Protein AF-A0A9P0B9C0-F1 (afdb_monomer_lite)

InterPro domains:
  IPR007741 Ribosomal protein/NADH dehydrogenase domain [PF05047] (5-54)
  IPR007741 Ribosomal protein/NADH dehydrogenase domain [SM00916] (2-69)
  IPR036249 Thioredoxin-like superfamily [SSF52833] (4-68)
  IPR040049 Ribosomal subunit protein mS25/mL61, mitochondrial [PTHR13274] (5-126)

Radius of gyration: 30.48 Å; chains: 1; bounding box: 57×28×94 Å

Organism: Brassicogethes aeneus (NCBI:txid1431903)

pLDDT: mean 90.28, std 8.83, range [48.0, 96.69]

Secondary structure (DSSP, 8-state):
-HHHHHHHHHTHHHHHHH-TTS------SSSSS-EEEEE-TTS-EEEEE-TT--HHHHHHHHHHHTSPPHHHHHHHHHHHHTTS-TT-BSTTSSBSSGGGSTTSPPPTTTSPPPGGGSHHHHT-----

Structure (mmCIF, N/CA/C/O backbone):
data_AF-A0A9P0B9C0-F1
#
_entry.id   AF-A0A9P0B9C0-F1
#
loop_
_atom_site.group_PDB
_atom_site.id
_atom_site.type_symbol
_atom_site.label_atom_id
_atom_site.label_alt_id
_atom_site.label_comp_id
_atom_site.label_asym_id
_atom_site.label_entity_id
_atom_site.label_seq_id
_atom_site.pdbx_PDB_ins_code
_atom_site.Cartn_x
_atom_site.Cartn_y
_atom_site.Cartn_z
_atom_site.occupancy
_atom_site.B_iso_or_equiv
_atom_site.auth_seq_id
_atom_site.auth_comp_id
_atom_site.auth_asym_id
_atom_site.auth_atom_id
_atom_site.pdbx_PDB_model_num
ATOM 1 N N . MET A 1 1 ? -15.638 4.730 27.071 1.00 54.91 1 MET A N 1
ATOM 2 C CA . MET A 1 1 ? -16.350 5.467 25.990 1.00 54.91 1 MET A CA 1
ATOM 3 C C . MET A 1 1 ? -15.554 6.622 25.348 1.00 54.91 1 MET A C 1
ATOM 5 O O . MET A 1 1 ? -15.725 6.836 24.154 1.00 54.91 1 MET A O 1
ATOM 9 N N . ILE A 1 2 ? -14.691 7.359 26.072 1.00 64.00 2 ILE A N 1
ATOM 10 C CA . ILE A 1 2 ? -13.849 8.437 25.487 1.00 64.00 2 ILE A CA 1
ATOM 11 C C . ILE A 1 2 ? -12.815 7.866 24.496 1.00 64.00 2 ILE A C 1
ATOM 13 O O . ILE A 1 2 ? -12.713 8.336 23.368 1.00 64.00 2 ILE A O 1
ATOM 17 N N . TYR A 1 3 ? -12.156 6.767 24.869 1.00 75.75 3 TYR A N 1
ATOM 18 C CA . TYR A 1 3 ? -11.035 6.175 24.127 1.00 75.75 3 TYR A CA 1
ATOM 19 C C . TYR A 1 3 ? -11.356 5.750 22.682 1.00 75.75 3 TYR A C 1
ATOM 21 O O . TYR A 1 3 ? -10.532 5.917 21.785 1.00 75.75 3 TYR A O 1
ATOM 29 N N . PHE A 1 4 ? -12.576 5.267 22.410 1.00 87.00 4 PHE A N 1
ATOM 30 C CA . PHE A 1 4 ? -12.967 4.876 21.049 1.00 87.00 4 PHE A CA 1
ATOM 31 C C . PHE A 1 4 ? -13.162 6.083 20.122 1.00 87.00 4 PHE A C 1
ATOM 33 O O . PHE A 1 4 ? -12.879 6.003 18.928 1.00 87.00 4 PHE A O 1
ATOM 40 N N . ARG A 1 5 ? -13.610 7.229 20.657 1.00 90.19 5 ARG A N 1
ATOM 41 C CA . ARG A 1 5 ? -13.707 8.464 19.863 1.00 90.19 5 ARG A CA 1
ATOM 42 C C . ARG A 1 5 ? -12.326 8.926 19.420 1.00 90.19 5 ARG A C 1
ATOM 44 O O . ARG A 1 5 ? -12.173 9.323 18.268 1.00 90.19 5 ARG A O 1
ATOM 51 N N . ASP A 1 6 ? -11.335 8.796 20.298 1.00 92.88 6 ASP A N 1
ATOM 52 C CA . ASP A 1 6 ? -9.948 9.103 19.965 1.00 92.88 6 ASP A CA 1
ATOM 53 C C . ASP A 1 6 ? -9.410 8.142 18.903 1.00 92.88 6 ASP A C 1
ATOM 55 O O . ASP A 1 6 ? -8.772 8.584 17.951 1.00 92.88 6 ASP A O 1
ATOM 59 N N . PHE A 1 7 ? -9.714 6.844 18.998 1.00 94.38 7 PHE A N 1
ATOM 60 C CA . PHE A 1 7 ? -9.353 5.889 17.948 1.00 94.38 7 PHE A CA 1
ATOM 61 C C . PHE A 1 7 ? -9.930 6.292 16.583 1.00 94.38 7 PHE A C 1
ATOM 63 O O . PHE A 1 7 ? -9.197 6.362 15.594 1.00 94.38 7 PHE A O 1
ATOM 70 N N . VAL A 1 8 ? -11.227 6.616 16.532 1.00 94.44 8 VAL A N 1
ATOM 71 C CA . VAL A 1 8 ? -11.889 7.045 15.292 1.00 94.44 8 VAL A CA 1
ATOM 72 C C . VAL A 1 8 ? -11.271 8.335 14.749 1.00 94.44 8 VAL A C 1
ATOM 74 O O . VAL A 1 8 ? -11.074 8.454 13.545 1.00 94.44 8 VAL A O 1
ATOM 77 N N . PHE A 1 9 ? -10.941 9.294 15.611 1.00 94.38 9 PHE A N 1
ATOM 78 C CA . PHE A 1 9 ? -10.355 10.562 15.182 1.00 94.38 9 PHE A CA 1
ATOM 79 C C . PHE A 1 9 ? -8.918 10.402 14.660 1.00 94.38 9 PHE A C 1
ATOM 81 O O . PHE A 1 9 ? -8.576 10.960 13.619 1.00 94.38 9 PHE A O 1
ATOM 88 N N . TRP A 1 10 ? -8.081 9.627 15.355 1.00 95.06 10 TRP A N 1
ATOM 89 C CA . TRP A 1 10 ? -6.648 9.539 15.059 1.00 95.06 10 TRP A CA 1
ATOM 90 C C . TRP A 1 10 ? -6.287 8.455 14.038 1.00 95.06 10 TRP A C 1
ATOM 92 O O . TRP A 1 10 ? -5.445 8.697 13.171 1.00 95.06 10 TRP A O 1
ATOM 102 N N . TYR A 1 11 ? -6.891 7.266 14.123 1.00 95.75 11 TYR A N 1
ATOM 103 C CA . TYR A 1 11 ? -6.462 6.095 13.346 1.00 95.75 11 TYR A CA 1
ATOM 104 C C . TYR A 1 11 ? -7.367 5.770 12.158 1.00 95.75 11 TYR A C 1
ATOM 106 O O . TYR A 1 11 ? -6.861 5.324 11.128 1.00 95.75 11 TYR A O 1
ATOM 114 N N . LEU A 1 12 ? -8.676 6.029 12.240 1.00 94.94 12 LEU A N 1
ATOM 115 C CA . LEU A 1 12 ? -9.610 5.700 11.152 1.00 94.94 12 LEU A CA 1
ATOM 116 C C . LEU A 1 12 ? -9.225 6.331 9.797 1.00 94.94 12 LEU A C 1
ATOM 118 O O . LEU A 1 12 ? -9.262 5.610 8.799 1.00 94.94 12 LEU A O 1
ATOM 122 N N . PRO A 1 13 ? -8.780 7.608 9.717 1.00 96.19 13 PRO A N 1
ATOM 123 C CA . PRO A 1 13 ? -8.344 8.189 8.445 1.00 96.19 13 PRO A CA 1
ATOM 124 C C . PRO A 1 13 ? -7.113 7.487 7.859 1.00 96.19 13 PRO A C 1
ATOM 126 O O . PRO A 1 13 ? -7.026 7.293 6.649 1.00 96.19 13 PRO A O 1
ATOM 129 N N . GLN A 1 14 ? -6.174 7.068 8.713 1.00 95.94 14 GLN A N 1
ATOM 130 C CA . GLN A 1 14 ? -4.957 6.371 8.288 1.00 95.94 14 GLN A CA 1
ATOM 131 C C . GLN A 1 14 ? -5.282 4.982 7.730 1.00 95.94 14 GLN A C 1
ATOM 133 O O . GLN A 1 14 ? -4.716 4.579 6.714 1.00 95.94 14 GLN A O 1
ATOM 138 N N . ILE A 1 15 ? -6.215 4.274 8.375 1.00 95.62 15 ILE A N 1
ATOM 139 C CA . ILE A 1 15 ? -6.706 2.970 7.918 1.00 95.62 15 ILE A CA 1
ATOM 140 C C . ILE A 1 15 ? -7.405 3.132 6.562 1.00 95.62 15 ILE A C 1
ATOM 142 O O . ILE A 1 15 ? -7.047 2.453 5.605 1.00 95.62 15 ILE A O 1
ATOM 146 N N . GLN A 1 16 ? -8.329 4.090 6.430 1.00 96.12 16 GLN A N 1
ATOM 147 C CA . GLN A 1 16 ? -9.033 4.328 5.165 1.00 96.12 16 GLN A CA 1
ATOM 148 C C . GLN A 1 16 ? -8.076 4.701 4.021 1.00 96.12 16 GLN A C 1
ATOM 150 O O . GLN A 1 16 ? -8.264 4.250 2.893 1.00 96.12 16 GLN A O 1
ATOM 155 N N . TYR A 1 17 ? -7.041 5.498 4.306 1.00 96.69 17 TYR A N 1
ATOM 156 C CA . TYR A 1 17 ? -6.041 5.892 3.312 1.00 96.69 17 TYR A CA 1
ATOM 157 C C . TYR A 1 17 ? -5.222 4.698 2.806 1.00 96.69 17 TYR A C 1
ATOM 159 O O . TYR A 1 17 ? -4.992 4.568 1.604 1.00 96.69 17 TYR A O 1
ATOM 167 N N . LYS A 1 18 ? -4.798 3.807 3.710 1.00 94.50 18 LYS A N 1
ATOM 168 C CA . LYS A 1 18 ? -4.044 2.597 3.344 1.00 94.50 18 LYS A CA 1
ATOM 169 C C . LYS A 1 18 ? -4.918 1.533 2.676 1.00 94.50 18 LYS A C 1
ATOM 171 O O . LYS A 1 18 ? -4.392 0.689 1.954 1.00 94.50 18 LYS A O 1
ATOM 176 N N . ASN A 1 19 ? -6.232 1.579 2.890 1.00 95.44 19 ASN A N 1
ATOM 177 C CA . ASN A 1 19 ? -7.192 0.599 2.392 1.00 95.44 19 ASN A CA 1
ATOM 178 C C . ASN A 1 19 ? -8.306 1.273 1.564 1.00 95.44 19 ASN A C 1
ATOM 180 O O . ASN A 1 19 ? -9.472 1.228 1.954 1.00 95.44 19 ASN A O 1
ATOM 184 N N . PRO A 1 20 ? -7.986 1.874 0.400 1.00 95.81 20 PRO A N 1
ATOM 185 C CA . PRO A 1 20 ? -8.956 2.642 -0.387 1.00 95.81 20 PRO A CA 1
ATOM 186 C C . PRO A 1 20 ? -10.099 1.790 -0.958 1.00 95.81 20 PRO A C 1
ATOM 188 O O . PRO A 1 20 ? -11.161 2.316 -1.269 1.00 95.81 20 PRO A O 1
ATOM 191 N N . THR A 1 21 ? -9.894 0.480 -1.099 1.00 95.94 21 THR A N 1
ATOM 192 C CA . THR A 1 21 ? -10.900 -0.467 -1.600 1.00 95.94 21 THR A CA 1
ATOM 193 C C . THR A 1 21 ? -11.839 -0.987 -0.513 1.00 95.94 21 THR A C 1
ATOM 195 O O . THR A 1 21 ? -12.805 -1.674 -0.830 1.00 95.94 21 THR A O 1
ATOM 198 N N . VAL A 1 22 ? -11.571 -0.685 0.762 1.00 95.56 22 VAL A N 1
ATOM 199 C CA . VAL A 1 22 ? -12.383 -1.143 1.893 1.00 95.56 22 VAL A CA 1
ATOM 200 C C . VAL A 1 22 ? -13.352 -0.037 2.296 1.00 95.56 22 VAL A C 1
ATOM 202 O O . VAL A 1 22 ? -12.949 1.095 2.568 1.00 95.56 22 VAL A O 1
ATOM 205 N N . GLN A 1 23 ? -14.640 -0.371 2.364 1.00 96.00 23 GLN A N 1
ATOM 206 C CA . GLN A 1 23 ? -15.668 0.540 2.854 1.00 96.00 23 GLN A CA 1
ATOM 207 C C . GLN A 1 23 ? -15.708 0.525 4.386 1.00 96.00 23 GLN A C 1
ATOM 209 O O . GLN A 1 23 ? -15.942 -0.516 4.999 1.00 96.00 23 GLN A O 1
ATOM 214 N N . ILE A 1 24 ? -15.563 1.696 5.009 1.00 96.19 24 ILE A N 1
ATOM 215 C CA . ILE A 1 24 ? -15.705 1.868 6.458 1.00 96.19 24 ILE A CA 1
ATOM 216 C C . ILE A 1 24 ? -16.971 2.678 6.747 1.00 96.19 24 ILE A C 1
ATOM 218 O O . ILE A 1 24 ? -17.166 3.769 6.219 1.00 96.19 24 ILE A O 1
ATOM 222 N N . SER A 1 25 ? -17.845 2.146 7.603 1.00 95.06 25 SER A N 1
ATOM 223 C CA . SER A 1 25 ? -19.068 2.821 8.058 1.00 95.06 25 SER A CA 1
ATOM 224 C C . SER A 1 25 ? -19.041 2.989 9.572 1.00 95.06 25 SER A C 1
ATOM 226 O O . SER A 1 25 ? -18.757 2.038 10.297 1.00 95.06 25 SER A O 1
ATOM 228 N N . THR A 1 26 ? -19.339 4.197 10.056 1.00 94.00 26 THR A N 1
ATOM 229 C CA . THR A 1 26 ? -19.371 4.499 11.494 1.00 94.00 26 THR A CA 1
ATOM 230 C C . THR A 1 26 ? -20.799 4.772 11.946 1.00 94.00 26 THR A C 1
ATOM 232 O O . THR A 1 26 ? -21.505 5.591 11.362 1.00 94.00 26 THR A O 1
ATOM 235 N N . PHE A 1 27 ? -21.220 4.093 13.010 1.00 93.88 27 PHE A N 1
ATOM 236 C CA . PHE A 1 27 ? -22.527 4.283 13.629 1.00 93.88 27 PHE A CA 1
ATOM 237 C C . PHE A 1 27 ? -22.335 4.827 15.040 1.00 93.88 27 PHE A C 1
ATOM 239 O O . PHE A 1 27 ? -21.434 4.402 15.764 1.00 93.88 27 PHE A O 1
ATOM 246 N N . LYS A 1 28 ? -23.164 5.794 15.431 1.00 91.38 28 LYS A N 1
ATOM 247 C CA . LYS A 1 28 ? -23.064 6.475 16.726 1.00 91.38 28 LYS A CA 1
ATOM 248 C C . LYS A 1 28 ? -24.283 6.129 17.570 1.00 91.38 28 LYS A C 1
ATOM 250 O O . LYS A 1 28 ? -25.395 6.147 17.060 1.00 91.38 28 LYS A O 1
ATOM 255 N N . SER A 1 29 ? -24.059 5.846 18.852 1.00 88.88 29 SER A N 1
ATOM 256 C CA . SER A 1 29 ? -25.118 5.666 19.858 1.00 88.88 29 SER A CA 1
ATOM 257 C C . SER A 1 29 ? -26.139 4.556 19.553 1.00 88.88 29 SER A C 1
ATOM 259 O O . SER A 1 29 ? -27.282 4.649 19.982 1.00 88.88 29 SER A O 1
ATOM 261 N N . MET A 1 30 ? -25.735 3.511 18.822 1.00 91.50 30 MET A N 1
ATOM 262 C CA . MET A 1 30 ? -26.604 2.367 18.503 1.00 91.50 30 MET A CA 1
ATOM 263 C C . MET A 1 30 ? -26.575 1.275 19.578 1.00 91.50 30 MET A C 1
ATOM 265 O O . MET A 1 30 ? -27.565 0.579 19.777 1.00 91.50 30 MET A O 1
ATOM 269 N N . THR A 1 31 ? -25.441 1.111 20.259 1.00 88.94 31 THR A N 1
ATOM 270 C CA . THR A 1 31 ? -25.221 0.082 21.282 1.00 88.94 31 THR A CA 1
ATOM 271 C C . THR A 1 31 ? -24.575 0.688 22.526 1.00 88.94 31 THR A C 1
ATOM 273 O O . THR A 1 31 ? -23.878 1.702 22.415 1.00 88.94 31 THR A O 1
ATOM 276 N N . PRO A 1 32 ? -24.799 0.094 23.715 1.00 89.75 32 PRO A N 1
ATOM 277 C CA . PRO A 1 32 ? -24.220 0.590 24.962 1.00 89.75 32 PRO A CA 1
ATOM 278 C C . PRO A 1 32 ? -22.690 0.460 24.991 1.00 89.75 32 PRO A C 1
ATOM 280 O O . PRO A 1 32 ? -22.018 1.347 25.512 1.00 89.75 32 PRO A O 1
ATOM 283 N N . THR A 1 33 ? -22.138 -0.600 24.391 1.00 91.00 33 THR A N 1
ATOM 284 C CA . THR A 1 33 ? -20.693 -0.835 24.272 1.00 91.00 33 THR A CA 1
ATOM 285 C C . THR A 1 33 ? -20.217 -0.675 22.821 1.00 91.00 33 THR A C 1
ATOM 287 O O . THR A 1 33 ? -20.956 -1.017 21.885 1.00 91.00 33 THR A O 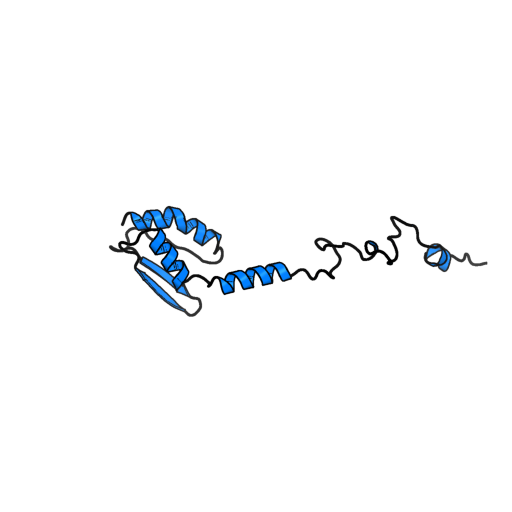1
ATOM 290 N N . PRO A 1 34 ? -19.012 -0.110 22.598 1.00 93.31 34 PRO A N 1
ATOM 291 C CA . PRO A 1 34 ? -18.434 0.027 21.267 1.00 93.31 34 PRO A CA 1
ATOM 292 C C . PRO A 1 34 ? -17.822 -1.295 20.788 1.00 93.31 34 PRO A C 1
ATOM 294 O O . PRO A 1 34 ? -17.175 -2.007 21.547 1.00 93.31 34 PRO A O 1
ATOM 297 N N . PHE A 1 35 ? -17.965 -1.585 19.498 1.00 93.94 35 PHE A N 1
ATOM 298 C CA . PHE A 1 35 ? -17.338 -2.734 18.847 1.00 93.94 35 PHE A CA 1
ATOM 299 C C . PHE A 1 35 ? -16.984 -2.391 17.399 1.00 93.94 35 PHE A C 1
ATOM 301 O O . PHE A 1 35 ? -17.531 -1.455 16.807 1.00 93.94 35 PHE A O 1
ATOM 308 N N . ILE A 1 36 ? -16.082 -3.175 16.820 1.00 95.25 36 ILE A N 1
ATOM 309 C CA . ILE A 1 36 ? -15.742 -3.132 15.398 1.00 95.25 36 ILE A CA 1
ATOM 310 C C . ILE A 1 36 ? -16.237 -4.424 14.763 1.00 95.25 36 ILE A C 1
ATOM 312 O O . ILE A 1 36 ? -16.066 -5.505 15.321 1.00 95.25 36 ILE A O 1
ATOM 316 N N . ARG A 1 37 ? -16.872 -4.317 13.596 1.00 95.75 37 ARG A N 1
ATOM 317 C CA . ARG A 1 37 ? -17.363 -5.475 12.849 1.00 95.75 37 ARG A CA 1
ATOM 318 C C . ARG A 1 37 ? -16.777 -5.481 11.446 1.00 95.75 37 ARG A C 1
ATOM 320 O O . ARG A 1 37 ? -16.950 -4.514 10.708 1.00 95.75 37 ARG A O 1
ATOM 327 N N . CYS A 1 38 ? -16.120 -6.579 11.097 1.00 96.25 38 CYS A N 1
ATOM 328 C CA . CYS A 1 38 ? -15.518 -6.817 9.792 1.00 96.25 38 CYS A CA 1
ATOM 329 C C . CYS A 1 38 ? -16.357 -7.833 9.013 1.00 96.25 38 CYS A C 1
ATOM 331 O O . CYS A 1 38 ? -16.820 -8.825 9.578 1.00 96.25 38 CYS A O 1
ATOM 333 N N . PHE A 1 39 ? -16.534 -7.577 7.721 1.00 96.31 39 PHE A N 1
ATOM 334 C CA . PHE A 1 39 ? -17.226 -8.454 6.782 1.00 96.31 39 PHE A CA 1
ATOM 335 C C . PHE A 1 39 ? -16.238 -8.855 5.695 1.00 96.31 39 PHE A C 1
ATOM 337 O O . PHE A 1 39 ? -15.588 -7.981 5.122 1.00 96.31 39 PHE A O 1
ATOM 344 N N . TYR A 1 40 ? -16.117 -10.152 5.439 1.00 95.00 40 TYR A N 1
ATOM 345 C CA . TYR A 1 40 ? -15.167 -10.699 4.476 1.00 95.00 40 TYR A CA 1
ATOM 346 C C . TYR A 1 40 ? -15.875 -11.184 3.208 1.00 95.00 40 TYR A C 1
ATOM 348 O O . TYR A 1 40 ? -17.068 -11.489 3.219 1.00 95.00 40 TYR A O 1
ATOM 356 N N . ASP A 1 41 ? -15.115 -11.312 2.120 1.00 94.50 41 ASP A N 1
ATOM 357 C CA . ASP A 1 41 ? -15.631 -11.690 0.795 1.00 94.50 41 ASP A CA 1
ATOM 358 C C . ASP A 1 41 ? -16.255 -13.094 0.761 1.00 94.50 41 ASP A C 1
ATOM 360 O O . ASP A 1 41 ? -17.149 -13.377 -0.031 1.00 94.50 41 ASP A O 1
ATOM 364 N N . ASN A 1 42 ? -15.817 -13.981 1.656 1.00 94.69 42 ASN A N 1
ATOM 365 C CA . ASN A 1 42 ? -16.373 -15.325 1.832 1.00 94.69 42 ASN A CA 1
ATOM 366 C C . ASN A 1 42 ? -17.697 -15.337 2.627 1.00 94.69 42 ASN A C 1
ATOM 368 O O . ASN A 1 42 ? -18.214 -16.409 2.940 1.00 94.69 42 ASN A O 1
ATOM 372 N N . GLY A 1 43 ? -18.225 -14.166 2.995 1.00 93.19 43 GLY A N 1
ATOM 373 C CA . GLY A 1 43 ? -19.439 -14.012 3.792 1.00 93.19 43 GLY A CA 1
ATOM 374 C C . GLY A 1 43 ? -19.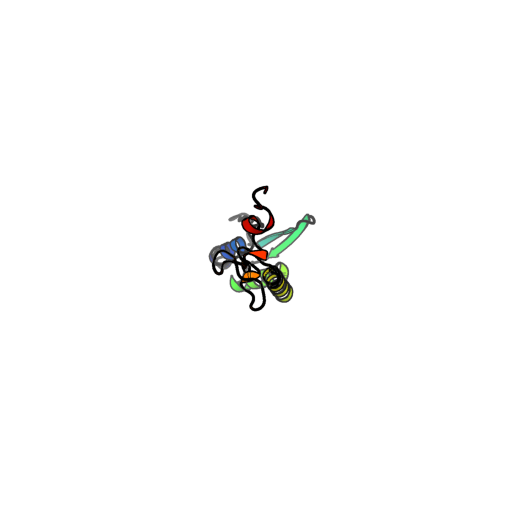237 -14.196 5.298 1.00 93.19 43 GLY A C 1
ATOM 375 O O . GLY A 1 43 ? -20.204 -14.052 6.052 1.00 93.19 43 GLY A O 1
ATOM 376 N N . THR A 1 44 ? -18.017 -14.484 5.770 1.00 95.12 44 THR A N 1
ATOM 377 C CA . THR A 1 44 ? -17.753 -14.560 7.209 1.00 95.12 44 THR A CA 1
ATOM 378 C C . THR A 1 44 ? -17.729 -13.169 7.832 1.00 95.12 44 THR A C 1
ATOM 380 O O . THR A 1 44 ? -17.505 -12.148 7.176 1.00 95.12 44 THR A O 1
ATOM 383 N N . GLN A 1 45 ? -17.998 -13.129 9.134 1.00 96.06 45 GLN A N 1
ATOM 384 C CA . GLN A 1 45 ? -18.046 -11.898 9.908 1.00 96.06 45 GLN A CA 1
ATOM 385 C C . GLN A 1 45 ? -17.207 -12.064 11.164 1.00 96.06 45 GLN A C 1
ATOM 387 O O . GLN A 1 45 ? -17.205 -13.128 11.782 1.00 96.06 45 GLN A O 1
ATOM 392 N N . MET A 1 46 ? -16.521 -10.997 11.552 1.00 94.62 46 MET A N 1
ATOM 393 C CA . MET A 1 46 ? -15.750 -10.944 12.785 1.00 94.62 46 MET A CA 1
ATOM 394 C C . MET A 1 46 ? -16.190 -9.737 13.598 1.00 94.62 46 MET A C 1
ATOM 396 O O . MET A 1 46 ? -16.301 -8.631 13.069 1.00 94.62 46 MET A O 1
ATOM 400 N N . LEU A 1 47 ? -16.451 -9.960 14.883 1.00 95.38 47 LEU A N 1
ATOM 401 C CA . LEU A 1 47 ? -16.809 -8.920 15.835 1.00 95.38 47 LEU A CA 1
ATOM 402 C C . LEU A 1 47 ? -15.687 -8.784 16.862 1.00 95.38 47 LEU A C 1
ATOM 404 O O . LEU A 1 47 ? -15.282 -9.766 17.477 1.00 95.38 47 LEU A O 1
ATOM 408 N N . ILE A 1 48 ? -15.195 -7.562 17.021 1.00 94.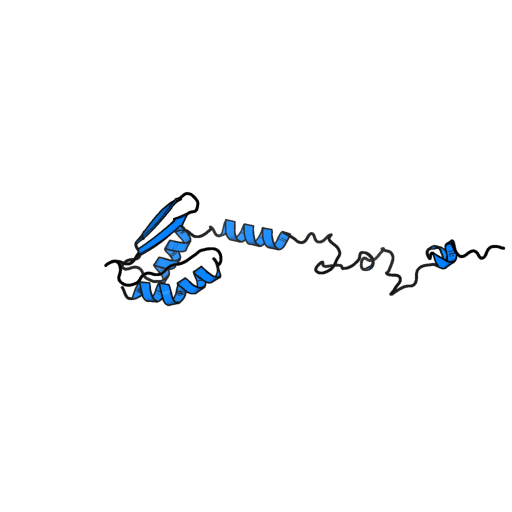44 48 ILE A N 1
ATOM 409 C CA . ILE A 1 48 ? -14.085 -7.211 17.899 1.00 94.44 48 ILE A CA 1
ATOM 410 C C . ILE A 1 48 ? -14.626 -6.246 18.946 1.00 94.44 48 ILE A C 1
ATOM 412 O O . ILE A 1 48 ? -15.004 -5.116 18.623 1.00 94.44 48 ILE A O 1
ATOM 416 N N . ASP A 1 49 ? -14.677 -6.700 20.194 1.00 93.00 49 ASP A N 1
ATOM 417 C CA . ASP A 1 49 ? -15.022 -5.848 21.327 1.00 93.00 49 ASP A CA 1
ATOM 418 C C . ASP A 1 49 ? -13.845 -4.922 21.660 1.00 93.00 49 ASP A C 1
ATOM 420 O O . ASP A 1 49 ? -12.702 -5.363 21.828 1.00 93.00 49 ASP A O 1
ATOM 424 N N . VAL A 1 50 ? -14.133 -3.624 21.716 1.00 92.81 50 VAL A N 1
ATOM 425 C CA . VAL A 1 50 ? -13.147 -2.565 21.964 1.00 92.81 50 VAL A CA 1
ATOM 426 C C . VAL A 1 50 ? -13.481 -1.765 23.217 1.00 92.81 50 VAL A C 1
ATOM 428 O O . VAL A 1 50 ? -12.906 -0.693 23.435 1.00 92.81 50 VAL A O 1
ATOM 431 N N . ASP A 1 51 ? -14.413 -2.252 24.038 1.00 91.44 51 ASP A N 1
ATOM 432 C CA . ASP A 1 51 ? -14.731 -1.577 25.283 1.00 91.44 51 ASP A CA 1
ATOM 433 C C . ASP A 1 51 ? -13.534 -1.563 26.240 1.00 91.44 51 ASP A C 1
ATOM 435 O O . ASP A 1 51 ? -12.731 -2.492 26.311 1.00 91.44 51 ASP A O 1
ATOM 439 N N . ASN A 1 52 ? -13.405 -0.444 26.950 1.00 89.06 52 ASN A N 1
ATOM 440 C CA . ASN A 1 52 ? -12.333 -0.166 27.904 1.00 89.06 52 ASN A CA 1
ATOM 441 C C . ASN A 1 52 ? -10.885 -0.361 27.392 1.00 89.06 52 ASN A C 1
ATOM 443 O O . ASN A 1 52 ? -9.975 -0.519 28.201 1.00 89.06 52 ASN A O 1
ATOM 447 N N . ARG A 1 53 ? -10.658 -0.315 26.072 1.00 90.56 53 ARG A N 1
ATOM 448 C CA . ARG A 1 53 ? -9.315 -0.339 25.468 1.00 90.56 53 ARG A CA 1
ATOM 449 C C . ARG A 1 53 ? -8.844 1.054 25.068 1.00 90.56 53 ARG A C 1
ATOM 451 O O . ARG A 1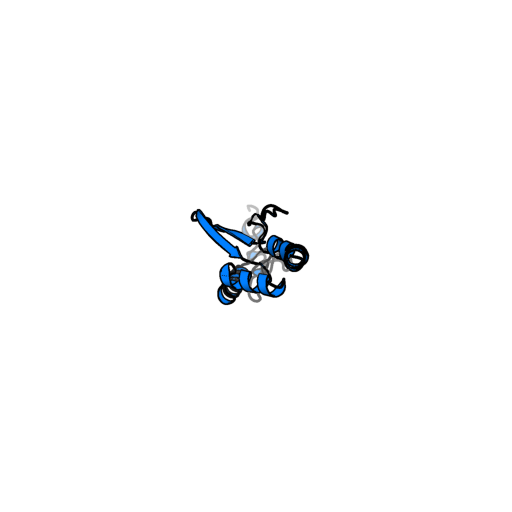 53 ? -9.647 1.900 24.656 1.00 90.56 53 ARG A O 1
ATOM 458 N N . SER A 1 54 ? -7.538 1.287 25.159 1.00 93.94 54 SER A N 1
ATOM 459 C CA . SER A 1 54 ? -6.910 2.507 24.636 1.00 93.94 54 SER A CA 1
ATOM 460 C C . SER A 1 54 ? -6.902 2.519 23.102 1.00 93.94 54 SER A C 1
ATOM 462 O O . SER A 1 54 ? -7.059 1.487 22.445 1.00 93.94 54 SER A O 1
ATOM 464 N N . LYS A 1 55 ? -6.715 3.695 22.489 1.00 93.00 55 LYS A N 1
ATOM 465 C CA . LYS A 1 55 ? -6.666 3.806 21.020 1.00 93.00 55 LYS A CA 1
ATOM 466 C C . LYS A 1 55 ? -5.493 3.007 20.430 1.00 93.00 55 LYS A C 1
ATOM 468 O O . LYS A 1 55 ? -5.632 2.434 19.351 1.00 93.00 55 LYS A O 1
ATOM 473 N N . GLU A 1 56 ? -4.371 2.937 21.145 1.00 95.19 56 GLU A N 1
ATOM 474 C CA . GLU A 1 56 ? -3.169 2.193 20.769 1.00 95.19 56 GLU A CA 1
ATOM 475 C C . GLU A 1 56 ? -3.395 0.677 20.838 1.00 95.19 56 GLU A C 1
ATOM 477 O O . GLU A 1 56 ? -2.991 -0.051 19.927 1.00 95.19 56 GLU A O 1
ATOM 482 N N . GLU A 1 57 ? -4.084 0.200 21.879 1.00 94.94 57 GLU A N 1
ATOM 483 C CA . GLU A 1 57 ? -4.456 -1.212 22.033 1.00 94.94 57 GLU A CA 1
ATOM 484 C C . GLU A 1 57 ? -5.424 -1.657 20.940 1.00 94.94 57 GLU A C 1
ATOM 486 O O . GLU A 1 57 ? -5.235 -2.718 20.347 1.00 94.94 57 GLU A O 1
ATOM 491 N N . ILE A 1 58 ? -6.437 -0.839 20.636 1.00 94.38 58 ILE A N 1
ATOM 492 C CA . ILE A 1 58 ? -7.394 -1.128 19.560 1.00 94.38 58 ILE A CA 1
ATOM 493 C C . ILE A 1 58 ? -6.660 -1.226 18.221 1.00 94.38 58 ILE A C 1
ATOM 495 O O . ILE A 1 58 ? -6.878 -2.169 17.462 1.00 94.38 58 ILE A O 1
ATOM 499 N N . HIS A 1 59 ? -5.767 -0.275 17.939 1.00 94.50 59 HIS A N 1
ATOM 500 C CA . HIS A 1 59 ? -4.994 -0.266 16.702 1.00 94.50 59 HIS A CA 1
ATOM 501 C C . HIS A 1 59 ? -4.082 -1.494 16.579 1.00 94.50 59 HIS A C 1
ATOM 503 O O . HIS A 1 59 ? -4.067 -2.148 15.537 1.00 94.50 59 HIS A O 1
ATOM 509 N N . THR A 1 60 ? -3.353 -1.832 17.643 1.00 94.88 60 THR A N 1
ATOM 510 C CA . THR A 1 60 ? -2.463 -3.003 17.665 1.00 94.88 60 THR A CA 1
ATOM 511 C C . THR A 1 60 ? -3.251 -4.295 17.481 1.00 94.88 60 THR A C 1
ATOM 513 O O . THR A 1 60 ? -2.907 -5.106 16.627 1.00 94.88 60 THR A O 1
ATOM 516 N N . HIS A 1 61 ? -4.370 -4.441 18.190 1.00 94.31 61 HIS A N 1
ATOM 517 C CA . HIS A 1 61 ? -5.213 -5.625 18.080 1.00 94.31 61 HIS A CA 1
ATOM 518 C C . HIS A 1 61 ? -5.807 -5.795 16.672 1.00 94.31 61 HIS A C 1
ATOM 520 O O . HIS A 1 61 ? -5.840 -6.900 16.138 1.00 94.31 61 HIS A O 1
ATOM 526 N N . LEU A 1 62 ? -6.224 -4.704 16.019 1.00 93.88 62 LEU A N 1
ATOM 527 C CA . LEU A 1 62 ? -6.688 -4.759 14.628 1.00 93.88 62 LEU A CA 1
ATOM 528 C C . LEU A 1 62 ? -5.587 -5.192 13.655 1.00 93.88 62 LEU A C 1
ATOM 530 O O . LEU A 1 62 ? -5.867 -5.953 12.728 1.00 93.88 62 LEU A O 1
ATOM 534 N N . LEU A 1 63 ? -4.351 -4.725 13.853 1.00 93.94 63 LEU A N 1
ATOM 535 C CA . LEU A 1 63 ? -3.212 -5.139 13.029 1.00 93.94 63 LEU A CA 1
ATOM 536 C C . LEU A 1 63 ? -2.907 -6.630 13.175 1.00 93.94 63 LEU A C 1
ATOM 538 O O . LEU A 1 63 ? -2.554 -7.264 12.187 1.00 93.94 63 LEU A O 1
ATOM 542 N N . GLU A 1 64 ? -3.055 -7.185 14.373 1.00 92.62 64 GLU A N 1
ATOM 543 C CA . GLU A 1 64 ? -2.811 -8.607 14.630 1.00 92.62 64 GLU A CA 1
ATOM 544 C C . GLU A 1 64 ? -3.890 -9.508 14.027 1.00 92.62 64 GLU A C 1
ATOM 546 O O . GLU A 1 64 ? -3.577 -10.558 13.472 1.00 92.62 64 GLU A O 1
ATOM 551 N N . VAL A 1 65 ? -5.160 -9.111 14.142 1.00 93.00 65 VAL A N 1
ATOM 552 C CA . VAL A 1 65 ? -6.287 -9.983 13.780 1.00 93.00 65 VAL A CA 1
ATOM 553 C C . VAL A 1 65 ? -6.701 -9.824 12.314 1.00 93.00 65 VAL A C 1
ATOM 555 O O . VAL A 1 65 ? -7.086 -10.798 11.668 1.00 93.00 65 VAL A O 1
ATOM 558 N N . VAL A 1 66 ? -6.648 -8.601 11.782 1.00 92.44 66 VAL A N 1
ATOM 559 C CA . VAL A 1 66 ? -7.130 -8.270 10.426 1.00 92.44 66 VAL A CA 1
ATOM 560 C C . VAL A 1 66 ? -5.990 -7.816 9.509 1.00 92.44 66 VAL A C 1
ATOM 562 O O . VAL A 1 66 ? -6.108 -7.893 8.285 1.00 92.44 66 VAL A O 1
ATOM 565 N N . GLY A 1 67 ? -4.889 -7.320 10.075 1.00 91.81 67 GLY A N 1
ATOM 566 C CA . GLY A 1 67 ? -3.749 -6.831 9.310 1.00 91.81 67 GLY A CA 1
ATOM 567 C C . GLY A 1 67 ? -2.952 -7.945 8.628 1.00 91.81 67 GLY A C 1
ATOM 568 O O . GLY A 1 67 ? -2.965 -9.108 9.022 1.00 91.81 67 GLY A O 1
ATOM 569 N N . LYS A 1 68 ? -2.221 -7.566 7.575 1.00 92.38 68 LYS A N 1
ATOM 570 C CA . LYS A 1 68 ? -1.235 -8.449 6.944 1.00 92.38 68 LYS A CA 1
ATOM 571 C C . LYS A 1 68 ? -0.001 -8.575 7.837 1.00 92.38 68 LYS A C 1
ATOM 573 O O . LYS A 1 68 ? 0.390 -7.615 8.504 1.00 92.38 68 LYS A O 1
ATOM 578 N N . THR A 1 69 ? 0.660 -9.729 7.788 1.00 93.00 69 THR A N 1
ATOM 579 C CA . THR A 1 69 ? 1.960 -9.913 8.442 1.00 93.00 69 THR A CA 1
ATOM 580 C C . THR A 1 69 ? 3.034 -9.050 7.773 1.00 93.00 69 THR A C 1
ATOM 582 O O . THR A 1 69 ? 2.939 -8.705 6.592 1.00 93.00 69 THR A O 1
ATOM 585 N N . LYS A 1 70 ? 4.084 -8.705 8.528 1.00 91.19 70 LYS A N 1
ATOM 586 C CA . LYS A 1 70 ? 5.206 -7.893 8.023 1.00 91.19 70 LYS A CA 1
ATOM 587 C C . LYS A 1 70 ? 5.892 -8.541 6.821 1.00 91.19 70 LYS A C 1
ATOM 589 O O . LYS A 1 70 ? 6.159 -7.861 5.841 1.00 91.19 70 LYS A O 1
ATOM 594 N N . GLU A 1 71 ? 6.070 -9.856 6.865 1.00 93.06 71 GLU A N 1
ATOM 595 C CA . GLU A 1 71 ? 6.682 -10.637 5.785 1.00 93.06 71 GLU A CA 1
ATOM 596 C C . GLU A 1 71 ? 5.905 -10.511 4.467 1.00 93.06 71 GLU A C 1
ATOM 598 O O . GLU A 1 71 ? 6.498 -10.322 3.407 1.00 93.06 71 GLU A O 1
ATOM 603 N N . VAL A 1 72 ? 4.567 -10.552 4.526 1.00 92.56 72 VAL A N 1
ATOM 604 C CA . VAL A 1 72 ? 3.717 -10.379 3.338 1.00 92.56 72 VAL A CA 1
ATOM 605 C C . VAL A 1 72 ? 3.831 -8.955 2.796 1.00 92.56 72 VAL A C 1
ATOM 607 O O . VAL A 1 72 ? 3.931 -8.770 1.586 1.00 92.56 72 VAL A O 1
ATOM 610 N N . LEU A 1 73 ? 3.861 -7.947 3.673 1.00 91.81 73 LEU A N 1
ATOM 611 C CA . LEU A 1 73 ? 4.032 -6.551 3.259 1.00 91.81 73 LEU A CA 1
ATOM 612 C C . LEU A 1 73 ? 5.387 -6.322 2.577 1.00 91.81 73 LEU A C 1
ATOM 614 O O . LEU A 1 73 ? 5.442 -5.678 1.532 1.00 91.81 73 LEU A O 1
ATOM 618 N N . GLU A 1 74 ? 6.467 -6.869 3.131 1.00 92.31 74 GLU A N 1
ATOM 619 C CA . GLU A 1 74 ? 7.810 -6.777 2.548 1.00 92.31 74 GLU A CA 1
ATOM 620 C C . GLU A 1 74 ? 7.884 -7.488 1.192 1.00 92.31 74 GLU A C 1
ATOM 622 O O . GLU A 1 74 ? 8.402 -6.926 0.224 1.00 92.31 74 GLU A O 1
ATOM 627 N N . ALA A 1 75 ? 7.298 -8.682 1.080 1.00 91.31 75 ALA A N 1
ATOM 628 C CA . ALA A 1 75 ? 7.230 -9.410 -0.183 1.00 91.31 75 ALA A CA 1
ATOM 629 C C . ALA A 1 75 ? 6.456 -8.631 -1.263 1.00 91.31 75 ALA A C 1
ATOM 631 O O . ALA A 1 75 ? 6.891 -8.585 -2.416 1.00 91.31 75 ALA A O 1
ATOM 632 N N . GLU A 1 76 ? 5.344 -7.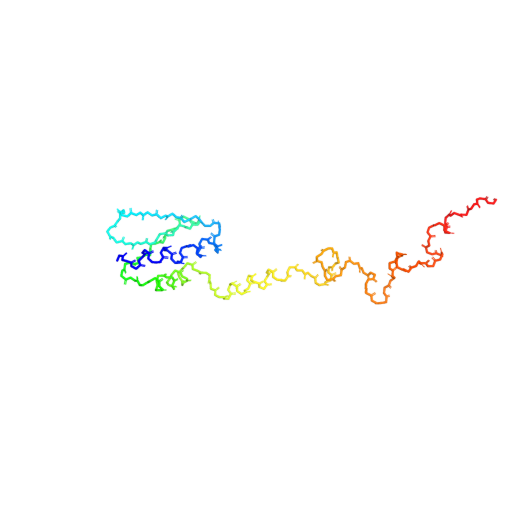983 -0.902 1.00 89.94 76 GLU A N 1
ATOM 633 C CA . GLU A 1 76 ? 4.560 -7.137 -1.812 1.00 89.94 76 GLU A CA 1
ATOM 634 C C . GLU A 1 76 ? 5.341 -5.899 -2.273 1.00 89.94 76 GLU A C 1
ATOM 636 O O . GLU A 1 76 ? 5.284 -5.545 -3.454 1.00 89.94 76 GLU A O 1
ATOM 641 N N . VAL A 1 77 ? 6.102 -5.261 -1.375 1.00 89.62 77 VAL A N 1
ATOM 642 C CA . VAL A 1 77 ? 6.974 -4.122 -1.715 1.00 89.62 77 VAL A CA 1
ATOM 643 C C . VAL A 1 77 ? 8.056 -4.556 -2.701 1.00 89.62 77 VAL A C 1
ATOM 645 O O . VAL A 1 77 ? 8.169 -3.967 -3.776 1.00 89.62 77 VAL A O 1
ATOM 648 N N . ILE A 1 78 ? 8.769 -5.644 -2.400 1.00 88.06 78 ILE A N 1
ATOM 649 C CA . ILE A 1 78 ? 9.813 -6.189 -3.277 1.00 88.06 78 ILE A CA 1
ATOM 650 C C . ILE A 1 78 ? 9.228 -6.574 -4.643 1.00 88.06 78 ILE A C 1
ATOM 652 O O . ILE A 1 78 ? 9.840 -6.317 -5.679 1.00 88.06 78 ILE A O 1
ATOM 656 N N . ALA A 1 79 ? 8.040 -7.182 -4.679 1.00 87.06 79 ALA A N 1
ATOM 657 C CA . ALA A 1 79 ? 7.376 -7.549 -5.929 1.00 87.06 79 ALA A CA 1
ATOM 658 C C . ALA A 1 79 ? 6.972 -6.323 -6.763 1.00 87.06 79 ALA A C 1
ATOM 660 O O . ALA A 1 79 ? 7.039 -6.366 -7.992 1.00 87.06 79 ALA A O 1
ATOM 661 N N . LYS A 1 80 ? 6.573 -5.227 -6.107 1.00 83.88 80 LYS A N 1
ATOM 662 C CA . LYS A 1 80 ? 6.229 -3.967 -6.772 1.00 83.88 80 LYS A CA 1
ATOM 663 C C . LYS A 1 80 ? 7.462 -3.271 -7.351 1.00 83.88 80 LYS A C 1
ATOM 665 O O . LYS A 1 80 ? 7.372 -2.726 -8.447 1.00 83.88 80 LYS A O 1
ATOM 670 N N . GLU A 1 81 ? 8.591 -3.323 -6.646 1.00 79.31 81 GLU A N 1
ATOM 671 C CA . GLU A 1 81 ? 9.877 -2.769 -7.096 1.00 79.31 81 GLU A CA 1
ATOM 672 C C . GLU A 1 81 ? 10.507 -3.590 -8.230 1.00 79.31 81 GLU A C 1
ATOM 674 O O . GLU A 1 81 ? 11.059 -3.029 -9.171 1.00 79.31 81 GLU A O 1
ATOM 679 N N . LYS A 1 82 ? 10.371 -4.922 -8.204 1.00 67.00 82 LYS A N 1
ATOM 680 C CA . LYS A 1 82 ? 10.945 -5.838 -9.211 1.00 67.00 82 LYS A CA 1
ATOM 681 C C . LYS A 1 82 ? 10.325 -5.749 -10.611 1.00 67.00 82 LYS A C 1
ATOM 683 O O . LYS A 1 82 ? 10.674 -6.553 -11.475 1.00 67.00 82 LYS A O 1
ATOM 688 N N . LYS A 1 83 ? 9.382 -4.839 -10.853 1.00 61.41 83 LYS A N 1
ATOM 689 C CA . LYS A 1 83 ? 8.598 -4.837 -12.092 1.00 61.41 83 LYS A CA 1
ATOM 690 C C . LYS A 1 83 ? 9.389 -4.364 -13.315 1.00 61.41 83 LYS A C 1
ATOM 692 O O . LYS A 1 83 ? 9.082 -4.802 -14.425 1.00 61.41 83 LYS A O 1
ATOM 697 N N . ASP A 1 84 ? 10.433 -3.566 -13.118 1.00 69.81 84 ASP A N 1
ATOM 698 C CA . ASP A 1 84 ? 11.227 -3.053 -14.228 1.00 69.81 84 ASP A CA 1
ATOM 699 C C . ASP A 1 84 ? 12.461 -3.931 -14.439 1.00 69.81 84 ASP A C 1
ATOM 701 O O . ASP A 1 84 ? 13.425 -3.913 -13.676 1.00 69.81 84 ASP A O 1
ATOM 705 N N . ASN A 1 85 ? 12.411 -4.758 -15.487 1.00 80.44 85 ASN A N 1
ATOM 706 C CA . ASN A 1 85 ? 13.582 -5.500 -15.933 1.00 80.44 85 ASN A CA 1
ATOM 707 C C . ASN A 1 85 ? 14.660 -4.481 -16.358 1.00 80.44 85 ASN A C 1
ATOM 709 O O . ASN A 1 85 ? 14.411 -3.721 -17.296 1.00 80.44 85 ASN A O 1
ATOM 713 N N . PRO A 1 86 ? 15.863 -4.480 -15.752 1.00 84.56 86 PRO A N 1
ATOM 714 C CA . PRO A 1 86 ? 16.934 -3.524 -16.078 1.00 84.56 86 PRO A CA 1
ATOM 715 C C . PRO A 1 86 ? 17.464 -3.661 -17.519 1.00 84.56 86 PRO A C 1
ATOM 717 O O . PRO A 1 86 ? 18.235 -2.827 -18.008 1.00 84.56 86 PRO A O 1
ATOM 720 N N . ALA A 1 87 ? 17.081 -4.734 -18.215 1.00 86.56 87 ALA A N 1
ATOM 721 C CA . ALA A 1 87 ? 17.362 -4.926 -19.632 1.00 86.56 87 ALA A CA 1
ATOM 722 C C . ALA A 1 87 ? 16.341 -4.247 -20.565 1.00 86.56 87 ALA A C 1
ATOM 724 O O . ALA A 1 87 ? 16.545 -4.258 -21.779 1.00 86.56 87 ALA A O 1
ATOM 725 N N . ASN A 1 88 ? 15.252 -3.682 -20.039 1.00 90.38 88 ASN A N 1
ATOM 726 C CA . ASN A 1 88 ? 14.270 -2.972 -20.851 1.00 90.38 88 ASN A CA 1
ATOM 727 C C . ASN A 1 88 ? 14.841 -1.638 -21.353 1.00 90.38 88 ASN A C 1
ATOM 729 O O . ASN A 1 88 ? 15.606 -0.963 -20.663 1.00 90.38 88 ASN A O 1
ATOM 733 N N . PHE A 1 89 ? 14.433 -1.257 -22.564 1.00 93.25 89 PHE A N 1
ATOM 734 C CA . PHE A 1 89 ? 14.755 0.029 -23.173 1.00 93.25 89 PHE A CA 1
ATOM 735 C C . PHE A 1 89 ? 13.467 0.796 -23.454 1.00 93.25 89 PHE A C 1
ATOM 737 O O . PHE A 1 89 ? 12.495 0.208 -23.935 1.00 93.25 89 PHE A O 1
ATOM 744 N N . GLY A 1 90 ? 13.470 2.103 -23.208 1.00 91.31 90 GLY A N 1
ATOM 745 C CA . GLY A 1 90 ? 12.359 2.981 -23.560 1.00 91.31 90 GLY A CA 1
ATOM 746 C C . GLY A 1 90 ? 12.126 4.118 -22.565 1.00 91.31 90 GLY A C 1
ATOM 747 O O . GLY A 1 90 ? 12.955 4.382 -21.694 1.00 91.31 90 GLY A O 1
ATOM 748 N N . PRO A 1 91 ? 11.004 4.843 -22.703 1.00 87.62 91 PRO A N 1
ATOM 749 C CA . PRO A 1 91 ? 10.570 5.828 -21.718 1.00 87.62 91 PRO A CA 1
ATOM 750 C C . PRO A 1 91 ? 10.372 5.171 -20.346 1.00 87.62 91 PRO A C 1
ATOM 752 O O . PRO A 1 91 ? 9.769 4.105 -20.263 1.00 87.62 91 PRO A O 1
ATOM 755 N N . HIS A 1 92 ? 10.857 5.816 -19.282 1.00 85.88 92 HIS A N 1
ATOM 756 C CA . HIS A 1 92 ? 10.826 5.304 -17.899 1.00 85.88 92 HIS A CA 1
ATOM 757 C C . HIS A 1 92 ? 11.683 4.054 -17.633 1.00 85.88 92 HIS A C 1
ATOM 759 O O . HIS A 1 92 ? 11.564 3.457 -16.571 1.00 85.88 92 HIS A O 1
ATOM 765 N N . CYS A 1 93 ? 12.561 3.674 -18.563 1.00 88.19 93 CYS A N 1
ATOM 766 C CA . CYS A 1 93 ? 13.640 2.717 -18.316 1.00 88.19 93 CYS A CA 1
ATOM 767 C C . CYS A 1 93 ? 14.962 3.471 -18.104 1.00 88.19 93 CYS A C 1
ATOM 769 O O . CYS A 1 93 ? 15.085 4.629 -18.507 1.00 88.19 93 CYS A O 1
ATOM 771 N N . ASP A 1 94 ? 15.971 2.799 -17.544 1.00 88.31 94 ASP A N 1
ATOM 772 C CA . ASP A 1 94 ? 17.311 3.379 -17.336 1.00 88.31 94 ASP A CA 1
ATOM 773 C C . ASP A 1 94 ? 17.955 3.879 -18.634 1.00 88.31 94 ASP A C 1
ATOM 775 O O . ASP A 1 94 ? 18.764 4.805 -18.628 1.00 88.31 94 ASP A O 1
ATOM 779 N N . ARG A 1 95 ? 17.616 3.228 -19.750 1.00 90.75 95 ARG A N 1
ATOM 780 C CA . ARG A 1 95 ? 18.130 3.535 -21.083 1.00 90.75 95 ARG A CA 1
ATOM 781 C C . ARG A 1 95 ? 16.979 3.699 -22.051 1.00 90.75 95 ARG A C 1
ATOM 783 O O . ARG A 1 95 ? 16.074 2.862 -22.099 1.00 90.75 95 ARG A O 1
ATOM 790 N N . HIS A 1 96 ? 17.035 4.739 -22.872 1.00 93.44 96 HIS A N 1
ATOM 791 C CA . HIS A 1 96 ? 15.980 4.985 -23.850 1.00 93.44 96 HIS A CA 1
ATOM 792 C C . HIS A 1 96 ? 16.192 4.159 -25.120 1.00 93.44 96 HIS A C 1
ATOM 794 O O . HIS A 1 96 ? 15.256 3.572 -25.661 1.00 93.44 96 HIS A O 1
ATOM 800 N N . CYS A 1 97 ? 17.438 4.090 -25.587 1.00 93.56 97 CYS A N 1
ATOM 801 C CA . CYS A 1 97 ? 17.817 3.365 -26.790 1.00 93.56 97 CYS A CA 1
ATOM 802 C C . CYS A 1 97 ? 19.161 2.664 -26.589 1.00 93.56 97 CYS A C 1
ATOM 804 O O . CYS A 1 97 ? 20.043 3.143 -25.880 1.00 93.56 97 CYS A O 1
ATOM 806 N N . ILE A 1 98 ? 19.355 1.543 -27.278 1.00 95.88 98 ILE A N 1
ATOM 807 C CA . ILE A 1 98 ? 20.588 0.755 -27.199 1.00 95.88 98 ILE A CA 1
ATOM 808 C C . ILE A 1 98 ? 21.837 1.527 -27.658 1.00 95.88 98 ILE A C 1
ATOM 810 O O . ILE A 1 98 ? 22.948 1.176 -27.271 1.00 95.88 98 ILE A O 1
ATOM 814 N N . CYS A 1 99 ? 21.674 2.604 -28.435 1.00 94.25 99 CYS A N 1
ATOM 815 C CA . CYS A 1 99 ? 22.783 3.454 -28.875 1.00 94.25 99 CYS A CA 1
ATOM 816 C C . CYS A 1 99 ? 23.512 4.179 -27.730 1.00 94.25 99 CYS A C 1
ATOM 818 O O . CYS A 1 99 ? 24.586 4.728 -27.957 1.00 94.25 99 CYS A O 1
ATOM 820 N N . GLU A 1 100 ? 22.936 4.210 -26.524 1.00 92.19 100 GLU A N 1
ATOM 821 C CA . GLU A 1 100 ? 23.574 4.739 -25.309 1.00 92.19 100 GLU A CA 1
ATOM 822 C C . GLU A 1 100 ? 24.629 3.778 -24.736 1.00 92.19 100 GLU A C 1
ATOM 824 O O . GLU A 1 100 ? 25.454 4.176 -23.916 1.00 92.19 100 GLU A O 1
ATOM 829 N N . ILE A 1 101 ? 24.622 2.509 -25.159 1.00 92.88 101 ILE A N 1
ATOM 830 C CA . ILE A 1 101 ? 25.561 1.501 -24.671 1.00 92.88 101 ILE A CA 1
ATOM 831 C C . ILE A 1 101 ? 26.869 1.586 -25.473 1.00 92.88 101 ILE A C 1
ATOM 833 O O . ILE A 1 101 ? 26.848 1.466 -26.703 1.00 92.88 101 ILE A O 1
ATOM 837 N N . PRO A 1 102 ? 28.030 1.737 -24.810 1.00 93.31 102 PRO A N 1
ATOM 838 C CA . PRO A 1 102 ? 29.313 1.768 -25.498 1.00 93.31 102 PRO A CA 1
ATOM 839 C C . PRO A 1 102 ? 29.566 0.454 -26.247 1.00 93.31 102 PRO A C 1
ATOM 841 O O . PRO A 1 102 ? 29.253 -0.633 -25.765 1.00 93.31 102 PRO A O 1
ATOM 844 N N . GLY A 1 103 ? 30.134 0.562 -27.447 1.00 94.31 103 GLY A N 1
ATOM 845 C CA . GLY A 1 103 ? 30.329 -0.569 -28.361 1.00 94.31 103 GLY A CA 1
ATOM 846 C C . GLY A 1 103 ? 29.155 -0.822 -29.313 1.00 94.31 103 GLY A C 1
ATOM 847 O O . GLY A 1 103 ? 29.316 -1.575 -30.270 1.00 94.31 103 GLY A O 1
ATOM 848 N N . GLN A 1 104 ? 28.006 -0.172 -29.105 1.00 95.38 104 GLN A N 1
ATOM 849 C CA . GLN A 1 104 ? 26.880 -0.197 -30.041 1.00 95.38 104 GLN A CA 1
ATOM 850 C C . GLN A 1 104 ? 26.998 0.907 -31.097 1.00 95.38 104 GLN A C 1
ATOM 852 O O . GLN A 1 104 ? 27.808 1.830 -30.989 1.00 95.38 104 GLN A O 1
ATOM 857 N N . ILE A 1 105 ? 26.178 0.813 -32.146 1.00 94.88 105 ILE A N 1
ATOM 858 C CA . ILE A 1 105 ? 26.128 1.836 -33.195 1.00 94.88 105 ILE A CA 1
ATOM 859 C C . ILE A 1 105 ? 25.49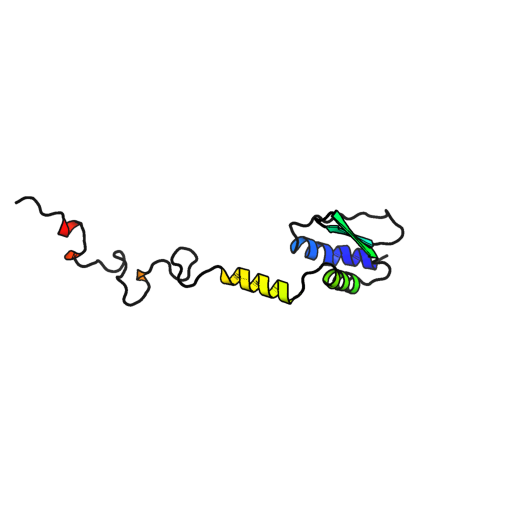7 3.117 -32.614 1.00 94.88 105 ILE A C 1
ATOM 861 O O . ILE A 1 105 ? 24.381 3.053 -32.090 1.00 94.88 105 ILE A O 1
ATOM 865 N N . PRO A 1 106 ? 26.161 4.286 -32.722 1.00 95.06 106 PRO A N 1
ATOM 866 C CA . PRO A 1 106 ? 25.621 5.538 -32.206 1.00 95.06 106 PRO A CA 1
ATOM 867 C C . PRO A 1 106 ? 24.405 6.001 -33.015 1.00 95.06 106 PRO A C 1
ATOM 869 O O . PRO A 1 106 ? 24.247 5.676 -34.196 1.00 95.06 106 PRO A O 1
ATOM 872 N N . CYS A 1 107 ? 23.553 6.809 -32.384 1.00 95.69 107 CYS A N 1
ATOM 873 C CA . CYS A 1 107 ? 22.382 7.371 -33.045 1.00 95.69 107 CYS A CA 1
ATOM 874 C C . CYS A 1 107 ? 22.800 8.254 -34.242 1.00 95.69 107 CYS A C 1
ATOM 876 O O . CYS A 1 107 ? 23.649 9.134 -34.077 1.00 95.69 107 CYS A O 1
ATOM 878 N N . PRO A 1 108 ? 22.175 8.111 -35.429 1.00 95.38 108 PRO A N 1
ATOM 879 C CA . PRO A 1 108 ? 22.474 8.948 -36.594 1.00 95.38 108 PRO A CA 1
ATOM 880 C C . PRO A 1 108 ? 22.306 10.455 -36.356 1.00 95.38 108 PRO A C 1
ATOM 882 O O . PRO A 1 108 ? 22.905 11.249 -37.080 1.00 95.38 108 PRO A O 1
ATOM 885 N N . GLY A 1 109 ? 21.479 10.837 -35.373 1.00 93.38 109 GLY A N 1
ATOM 886 C CA . GLY A 1 109 ? 21.271 12.228 -34.971 1.00 93.38 109 GLY A CA 1
ATOM 887 C C . GLY A 1 109 ? 22.470 12.848 -34.248 1.00 93.38 109 GLY A C 1
ATOM 888 O O . GLY A 1 109 ? 22.650 14.057 -34.333 1.00 93.38 109 GLY A O 1
ATOM 889 N N . THR A 1 110 ? 23.308 12.044 -33.583 1.00 92.62 110 THR A N 1
ATOM 890 C CA . THR A 1 110 ? 24.528 12.517 -32.905 1.00 92.62 110 THR A CA 1
ATOM 891 C C . THR A 1 110 ? 25.773 12.288 -33.754 1.00 92.62 110 THR A C 1
ATOM 893 O O . THR A 1 110 ? 26.606 13.182 -33.881 1.00 92.62 110 THR A O 1
ATOM 896 N N . CYS A 1 111 ? 25.895 11.109 -34.371 1.00 92.88 111 CYS A N 1
ATOM 897 C CA . CYS A 1 111 ? 27.018 10.752 -35.229 1.00 92.88 111 CYS A CA 1
ATOM 898 C C . CYS A 1 111 ? 26.506 10.201 -36.566 1.00 92.88 111 CYS A C 1
ATOM 900 O O . CYS A 1 111 ? 25.835 9.166 -36.606 1.00 92.88 111 CYS A O 1
ATOM 902 N N . PRO A 1 112 ? 26.813 10.857 -37.693 1.00 94.38 112 PRO A N 1
ATOM 903 C CA . PRO A 1 112 ? 26.210 10.492 -38.958 1.00 94.38 112 PRO A CA 1
ATOM 904 C C . PRO A 1 112 ? 26.876 9.215 -39.514 1.00 94.38 112 PRO A C 1
ATOM 906 O O . PRO A 1 112 ? 28.063 9.199 -39.829 1.00 94.38 112 PRO A O 1
ATOM 909 N N . LEU A 1 113 ? 26.094 8.145 -39.706 1.00 94.62 113 LEU A N 1
ATOM 910 C CA . LEU A 1 113 ? 26.587 6.804 -40.088 1.00 94.62 113 LEU A CA 1
ATOM 911 C C . LEU A 1 113 ? 27.423 6.776 -41.388 1.00 94.62 113 LEU A C 1
ATOM 913 O O . LEU A 1 113 ? 27.224 7.623 -42.251 1.00 94.62 113 LEU A O 1
ATOM 917 N N . PRO A 1 114 ? 28.302 5.794 -41.639 1.00 95.31 114 PRO A N 1
ATOM 918 C CA . PRO A 1 114 ? 29.029 5.689 -42.910 1.00 95.31 114 PRO A CA 1
ATOM 919 C C . PRO A 1 114 ? 28.107 5.714 -44.142 1.00 95.31 114 PRO A C 1
ATOM 921 O O . PRO A 1 114 ? 26.999 5.176 -44.106 1.00 95.31 114 PRO A O 1
ATOM 924 N N . LYS A 1 115 ? 28.557 6.305 -45.263 1.00 94.06 115 LYS A N 1
ATOM 925 C CA . LYS A 1 115 ? 27.744 6.427 -46.497 1.00 94.06 115 LYS A CA 1
ATOM 926 C C . LYS A 1 115 ? 27.200 5.077 -46.968 1.00 94.06 115 LYS A C 1
ATOM 928 O O . LYS A 1 115 ? 26.044 4.998 -47.366 1.00 94.06 115 LYS A O 1
ATOM 933 N N . ILE A 1 116 ? 28.011 4.029 -46.828 1.00 93.88 116 ILE A N 1
ATOM 934 C CA . ILE A 1 116 ? 27.678 2.651 -47.197 1.00 93.88 116 ILE A CA 1
ATOM 935 C C . ILE A 1 116 ? 26.453 2.147 -46.427 1.00 93.88 116 ILE A C 1
ATOM 937 O O . ILE A 1 116 ? 25.746 1.308 -46.952 1.00 93.88 116 ILE A O 1
ATOM 941 N N . MET A 1 117 ? 26.145 2.660 -45.229 1.00 93.19 117 MET A N 1
ATOM 942 C CA . MET A 1 117 ? 24.980 2.252 -44.428 1.00 93.19 117 MET A CA 1
ATOM 943 C C . MET A 1 117 ? 23.724 3.102 -44.680 1.00 93.19 117 MET A C 1
ATOM 945 O O . MET A 1 117 ? 22.650 2.740 -44.205 1.00 93.19 117 MET A O 1
ATOM 949 N N . ARG A 1 118 ? 23.810 4.215 -45.425 1.00 92.81 118 ARG A N 1
ATOM 950 C CA . ARG A 1 118 ? 22.671 5.129 -45.641 1.00 92.81 118 ARG A CA 1
ATOM 951 C C . ARG A 1 118 ? 21.932 4.801 -46.939 1.00 92.81 118 ARG A C 1
ATOM 953 O O . ARG A 1 118 ? 22.537 4.759 -48.009 1.00 92.81 118 ARG A O 1
ATOM 960 N N . GLY A 1 119 ? 20.604 4.678 -46.862 1.00 91.81 119 GLY A N 1
ATOM 961 C CA . GLY A 1 119 ? 19.751 4.321 -48.006 1.00 91.81 119 GLY A CA 1
ATOM 962 C C . GLY A 1 119 ? 19.953 5.209 -49.240 1.00 91.81 119 GLY A C 1
ATOM 963 O O . GLY A 1 119 ? 20.067 4.692 -50.348 1.00 91.81 119 GLY A O 1
ATOM 964 N N . LYS A 1 120 ? 20.129 6.527 -49.049 1.00 91.12 120 LYS A N 1
ATOM 965 C CA . LYS A 1 120 ? 20.331 7.479 -50.156 1.00 91.12 120 LYS A CA 1
ATOM 966 C C . LYS A 1 120 ? 21.580 7.228 -51.008 1.00 91.12 120 LYS A C 1
ATOM 968 O O . LYS A 1 120 ? 21.620 7.701 -52.127 1.00 91.12 120 LYS A O 1
ATOM 973 N N . TYR A 1 121 ? 22.608 6.552 -50.490 1.00 91.00 121 TYR A N 1
ATOM 974 C CA . TYR A 1 121 ? 23.816 6.227 -51.265 1.00 91.00 121 TYR A CA 1
ATOM 975 C C . TYR A 1 121 ? 23.811 4.780 -51.767 1.00 91.00 121 TYR A C 1
ATOM 977 O O . TYR A 1 121 ? 24.463 4.487 -52.762 1.00 91.00 121 TYR A O 1
ATOM 985 N N . LYS A 1 122 ? 23.076 3.878 -51.098 1.00 89.62 122 LYS A N 1
ATOM 986 C CA . LYS A 1 122 ? 22.902 2.490 -51.551 1.00 89.62 122 LYS A CA 1
ATOM 987 C C . LYS A 1 122 ? 22.002 2.392 -52.782 1.00 89.62 122 LYS A C 1
ATOM 989 O O . LYS A 1 122 ? 22.326 1.654 -53.708 1.00 89.62 122 LYS A O 1
ATOM 994 N N . TYR A 1 123 ? 20.875 3.104 -52.758 1.00 88.38 123 TYR A N 1
ATOM 995 C CA . TYR A 1 123 ? 19.778 2.893 -53.709 1.00 88.38 123 TYR A CA 1
ATOM 996 C C . TYR A 1 123 ? 19.605 4.025 -54.716 1.00 88.38 123 TYR A C 1
ATOM 998 O O . TYR A 1 123 ? 19.052 3.796 -55.781 1.00 88.38 123 TYR A O 1
ATOM 1006 N N . ASN A 1 124 ? 20.113 5.226 -54.429 1.00 80.19 124 ASN A N 1
ATOM 1007 C CA . ASN A 1 124 ? 20.069 6.340 -55.374 1.00 80.19 124 ASN A CA 1
ATOM 1008 C C . ASN A 1 124 ? 21.259 6.258 -56.347 1.00 80.19 124 ASN A C 1
ATOM 1010 O O . ASN A 1 124 ? 22.121 7.138 -56.383 1.00 80.19 124 ASN A O 1
ATOM 1014 N N . LYS A 1 125 ? 21.353 5.148 -57.086 1.00 67.81 125 LYS A N 1
ATOM 1015 C CA . LYS A 1 125 ? 22.144 5.108 -58.315 1.00 67.81 125 LYS A CA 1
ATOM 1016 C C . LYS A 1 125 ? 21.253 5.757 -59.361 1.00 67.81 125 LYS A C 1
ATOM 1018 O O . LYS A 1 125 ? 20.283 5.136 -59.775 1.00 67.81 125 LYS A O 1
ATOM 1023 N N . ALA A 1 126 ? 21.521 7.016 -59.707 1.00 63.22 126 ALA A N 1
ATOM 1024 C CA . ALA A 1 126 ? 20.943 7.574 -60.921 1.00 63.22 126 ALA A CA 1
ATOM 1025 C C . ALA A 1 126 ? 21.242 6.572 -62.043 1.00 63.22 126 ALA A C 1
ATOM 1027 O O . ALA A 1 126 ? 22.398 6.166 -62.185 1.00 63.22 126 ALA A O 1
ATOM 1028 N N . GLU A 1 127 ? 20.196 6.090 -62.714 1.00 58.19 127 GLU A N 1
ATOM 1029 C CA . GLU A 1 127 ? 20.321 5.226 -63.885 1.00 58.19 127 GLU A CA 1
ATOM 1030 C C . GLU A 1 127 ? 21.323 5.894 -64.838 1.00 58.19 127 GLU A C 1
ATOM 1032 O O . GLU A 1 127 ? 21.123 7.041 -65.242 1.00 58.19 127 GLU A O 1
ATOM 1037 N N . MET A 1 128 ? 22.461 5.229 -65.064 1.00 48.00 128 MET A N 1
ATOM 1038 C CA . MET A 1 128 ? 23.389 5.577 -66.142 1.00 48.00 128 MET A CA 1
ATOM 1039 C C . MET A 1 128 ? 22.856 5.010 -67.446 1.00 48.00 128 MET A C 1
ATOM 1041 O O . MET A 1 128 ? 22.388 3.849 -67.408 1.00 48.00 128 MET A O 1
#

Sequence (128 aa):
MIYFRDFVFWYLPQIQYKNPTVQISTFKSMTPTPFIRCFYDNGTQMLIDVDNRSKEEIHTHLLEVVGKTKEVLEAEVIAKEKKDNPANFGPHCDRHCICEIPGQIPCPGTCPLPKIMRGKYKYNKAEM

Foldseek 3Di:
DVQVVVLCVPPVVVVCVVCVVDDDDDDPPPDPFDWDKDADPVRDIDIGGCGPHHSVRVVVVCCVPPNDDPVVVVVVVVVVVPPQDQPDAPPPHPHPDPLVPPPDDHDCVVPNDDLCPDPCNVPPPPDD